Protein AF-A0A517XNR8-F1 (afdb_monomer_lite)

Radius of gyration: 15.18 Å; chains: 1; bounding box: 36×27×41 Å

Sequence (69 aa):
MENPPGASNVVHTHPHCFLSGVYHVAAEPDAGAPFFLDPRPAAVVMPPPLTAPNLWTFEKVPYPRGRAV

pLDDT: mean 83.9, std 11.46, range [40.56, 97.19]

Secondary structure (DSSP, 8-state):
----TT--PPS---TT-S------S---TTPPPPEEE-S-HHHHHSPPPPSS--TTT-SEEE---PPP-

Structure (mmCIF, N/CA/C/O backbone):
data_AF-A0A517XNR8-F1
#
_entry.id   AF-A0A517XNR8-F1
#
loop_
_atom_site.group_PDB
_atom_site.id
_atom_site.type_symbol
_atom_site.label_atom_id
_atom_site.label_alt_id
_atom_site.label_comp_id
_atom_site.label_asym_id
_atom_site.label_entity_id
_atom_site.label_seq_id
_atom_site.pdbx_PDB_ins_code
_atom_site.Cartn_x
_atom_site.Cartn_y
_atom_site.Cartn_z
_atom_site.occupancy
_atom_site.B_iso_or_equiv
_atom_site.auth_seq_id
_atom_site.auth_comp_id
_atom_site.auth_asym_id
_atom_site.auth_atom_id
_atom_site.pdbx_PDB_model_num
ATOM 1 N N . MET A 1 1 ? -2.775 -3.959 17.826 1.00 53.84 1 MET A N 1
ATOM 2 C CA . MET A 1 1 ? -2.352 -2.587 18.165 1.00 53.84 1 MET A CA 1
ATOM 3 C C . MET A 1 1 ? -3.268 -1.655 17.408 1.00 53.84 1 MET A C 1
ATOM 5 O O . MET A 1 1 ? -3.423 -1.831 16.206 1.00 53.84 1 MET A O 1
ATOM 9 N N . GLU A 1 2 ? -3.948 -0.773 18.121 1.00 77.88 2 GLU A N 1
ATOM 10 C CA . GLU A 1 2 ? -4.846 0.220 17.531 1.00 77.88 2 GLU A CA 1
ATOM 11 C C . GLU A 1 2 ? -3.996 1.377 16.995 1.00 77.88 2 GLU A C 1
ATOM 13 O O . GLU A 1 2 ? -2.974 1.707 17.599 1.00 77.88 2 GLU A O 1
ATOM 18 N N . ASN A 1 3 ? -4.360 1.947 15.844 1.00 84.50 3 ASN A N 1
ATOM 19 C CA . ASN A 1 3 ? -3.626 3.063 15.243 1.00 84.50 3 ASN A CA 1
ATOM 20 C C . ASN A 1 3 ? -4.156 4.373 15.856 1.00 84.50 3 ASN A C 1
ATOM 22 O O . ASN A 1 3 ? -5.292 4.737 15.544 1.00 84.50 3 ASN A O 1
ATOM 26 N N . PRO A 1 4 ? -3.403 5.079 16.725 1.00 87.56 4 PRO A N 1
ATOM 27 C CA . PRO A 1 4 ? -3.870 6.345 17.279 1.00 87.56 4 PRO A CA 1
ATOM 28 C C . PRO A 1 4 ? -3.939 7.437 16.196 1.00 87.56 4 PRO A C 1
ATOM 30 O O . PRO A 1 4 ? -3.349 7.282 15.121 1.00 87.56 4 PRO A O 1
ATOM 33 N N . PRO A 1 5 ? -4.620 8.566 16.462 1.00 87.94 5 PRO A N 1
ATOM 34 C CA . PRO A 1 5 ? -4.674 9.687 15.528 1.00 87.94 5 PRO A CA 1
ATOM 35 C C . PRO A 1 5 ? -3.278 10.128 15.067 1.00 87.94 5 PRO A C 1
ATOM 37 O O . PRO A 1 5 ? -2.376 10.331 15.879 1.00 87.94 5 PRO A O 1
ATOM 40 N N . GLY A 1 6 ? -3.098 10.252 13.750 1.00 88.19 6 GLY A N 1
ATOM 41 C CA . GLY A 1 6 ? -1.816 10.603 13.128 1.00 88.19 6 GLY A CA 1
ATOM 42 C C . GLY A 1 6 ? -0.819 9.447 12.974 1.00 88.19 6 GLY A C 1
ATOM 43 O O . GLY A 1 6 ? 0.240 9.644 12.378 1.00 88.19 6 GLY A O 1
ATOM 44 N N . ALA A 1 7 ? -1.132 8.240 13.455 1.00 90.75 7 ALA A N 1
ATOM 45 C CA . ALA A 1 7 ? -0.282 7.076 13.234 1.00 90.75 7 ALA A CA 1
ATOM 46 C C . ALA A 1 7 ? -0.295 6.628 11.769 1.00 90.75 7 ALA A C 1
ATOM 48 O O . ALA A 1 7 ? -1.299 6.715 11.059 1.00 90.75 7 ALA A O 1
ATOM 49 N N . SER A 1 8 ? 0.839 6.099 11.319 1.00 90.94 8 SER A N 1
ATOM 50 C CA . SER A 1 8 ? 0.992 5.546 9.978 1.00 90.94 8 SER A CA 1
ATOM 51 C C . SER A 1 8 ? 1.967 4.377 9.987 1.00 90.94 8 SER A C 1
ATOM 53 O O . SER A 1 8 ? 2.818 4.258 10.868 1.00 90.94 8 SER A O 1
ATOM 55 N N . ASN A 1 9 ? 1.829 3.508 8.989 1.00 91.06 9 ASN A N 1
ATOM 56 C CA . ASN A 1 9 ? 2.788 2.443 8.741 1.00 91.06 9 ASN A CA 1
ATOM 57 C C . ASN A 1 9 ? 3.835 2.917 7.733 1.00 91.06 9 ASN A C 1
ATOM 59 O O . ASN A 1 9 ? 3.518 3.634 6.782 1.00 91.06 9 ASN A O 1
ATOM 63 N N . VAL A 1 10 ? 5.071 2.459 7.912 1.00 92.94 10 VAL A N 1
ATOM 64 C CA . VAL A 1 10 ? 6.138 2.633 6.921 1.00 92.94 10 VAL A CA 1
ATOM 65 C C . VAL A 1 10 ? 5.896 1.678 5.751 1.00 92.94 10 VAL A C 1
ATOM 67 O O . VAL A 1 10 ? 5.318 0.605 5.924 1.00 92.94 10 VAL A O 1
ATOM 70 N N . VAL A 1 11 ? 6.338 2.051 4.553 1.00 92.81 11 VAL A N 1
ATOM 71 C CA . VAL A 1 11 ? 6.345 1.158 3.387 1.00 92.81 11 VAL A CA 1
ATOM 72 C C . VAL A 1 11 ? 7.226 -0.057 3.689 1.00 92.81 11 VAL A C 1
ATOM 74 O O . VAL A 1 11 ? 8.399 0.095 4.020 1.00 92.81 11 VAL A O 1
ATOM 77 N N . HIS A 1 12 ? 6.668 -1.263 3.586 1.00 94.69 12 HIS A N 1
ATOM 78 C CA . HIS A 1 12 ? 7.378 -2.503 3.896 1.00 94.69 12 HIS A CA 1
ATOM 79 C C . HIS A 1 12 ? 6.826 -3.689 3.094 1.00 94.69 12 HIS A C 1
ATOM 81 O O . HIS A 1 12 ? 5.767 -3.607 2.474 1.00 94.69 12 HIS A O 1
ATOM 87 N N . THR A 1 13 ? 7.559 -4.801 3.125 1.00 94.69 13 THR A N 1
ATOM 88 C CA . THR A 1 13 ? 7.138 -6.105 2.593 1.00 94.69 13 THR A CA 1
ATOM 89 C C . THR A 1 13 ? 7.095 -7.131 3.726 1.00 94.69 13 THR A C 1
ATOM 91 O O . THR A 1 13 ? 7.590 -6.859 4.821 1.00 94.69 13 THR A O 1
ATOM 94 N N . HIS A 1 14 ? 6.477 -8.294 3.495 1.00 95.81 14 HIS A N 1
ATOM 95 C CA . HIS A 1 14 ? 6.405 -9.403 4.459 1.00 95.81 14 HIS A CA 1
ATOM 96 C C . HIS A 1 14 ? 7.285 -10.562 3.961 1.00 95.81 14 HIS A C 1
ATOM 98 O O . HIS A 1 14 ? 6.832 -11.346 3.123 1.00 95.81 14 HIS A O 1
ATOM 104 N N . PRO A 1 15 ? 8.555 -10.665 4.405 1.00 96.12 15 PRO A N 1
ATOM 105 C CA . PRO A 1 15 ? 9.457 -11.718 3.949 1.00 96.12 15 PRO A CA 1
ATOM 106 C C . PRO A 1 15 ? 8.928 -13.108 4.313 1.00 96.12 15 PRO A C 1
ATOM 108 O O . PRO A 1 15 ? 8.359 -13.298 5.384 1.00 96.12 15 PRO A O 1
ATOM 111 N N . HIS A 1 16 ? 9.160 -14.089 3.438 1.00 97.19 16 HIS A N 1
ATOM 112 C CA . HIS A 1 16 ? 8.755 -15.493 3.625 1.00 97.19 16 HIS A CA 1
ATOM 113 C C . HIS A 1 16 ? 7.235 -15.750 3.678 1.00 97.19 16 HIS A C 1
ATOM 115 O O . HIS A 1 16 ? 6.815 -16.856 4.015 1.00 97.19 16 HIS A O 1
ATOM 121 N N . CYS A 1 17 ? 6.406 -14.777 3.292 1.00 96.25 17 CYS A N 1
ATOM 122 C CA . CYS A 1 17 ? 4.963 -14.951 3.135 1.00 96.25 17 CYS A CA 1
ATOM 123 C C . CYS A 1 17 ? 4.585 -15.059 1.649 1.00 96.25 17 CYS A C 1
ATOM 125 O O . CYS A 1 17 ? 5.054 -14.272 0.831 1.00 96.25 17 CYS A O 1
ATOM 127 N N . PHE A 1 18 ? 3.708 -16.008 1.300 1.00 96.69 18 PHE A N 1
ATOM 128 C CA . PHE A 1 18 ? 3.155 -16.116 -0.060 1.00 96.69 18 PHE A CA 1
ATOM 129 C C . PHE A 1 18 ? 2.042 -15.089 -0.323 1.00 96.69 18 PHE A C 1
ATOM 131 O O . PHE A 1 18 ? 1.940 -14.548 -1.420 1.00 96.69 18 PHE A O 1
ATOM 138 N N . LEU A 1 19 ? 1.217 -14.807 0.690 1.00 95.12 19 LEU A N 1
ATOM 139 C CA . LEU A 1 19 ? 0.108 -13.858 0.622 1.00 95.12 19 LEU A CA 1
ATOM 140 C C . LEU A 1 19 ? 0.013 -13.087 1.939 1.00 95.12 19 LEU A C 1
ATOM 142 O O . LEU A 1 19 ? 0.108 -13.679 3.014 1.00 95.12 19 LEU A O 1
ATOM 146 N N . SER A 1 20 ? -0.213 -11.780 1.843 1.00 94.56 20 SER A N 1
ATOM 147 C CA . SER A 1 20 ? -0.536 -10.906 2.967 1.00 94.56 20 SER A CA 1
ATOM 148 C C . SER A 1 20 ? -1.863 -10.189 2.713 1.00 94.56 20 SER A C 1
ATOM 150 O O . SER A 1 20 ? -2.285 -10.002 1.572 1.00 94.56 20 SE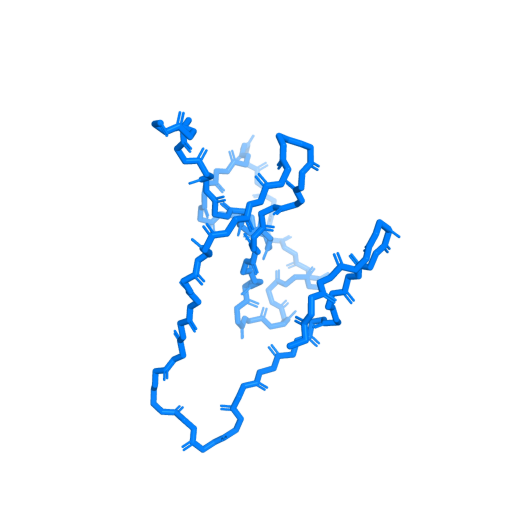R A O 1
ATOM 152 N N . GLY A 1 21 ? -2.553 -9.819 3.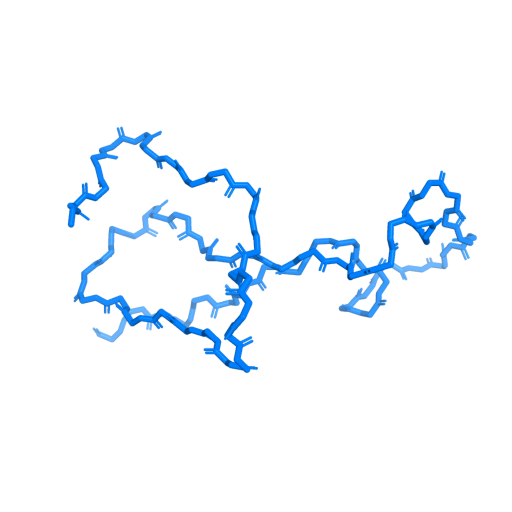790 1.00 91.38 21 GLY A N 1
ATOM 153 C CA . GLY A 1 21 ? -3.859 -9.173 3.721 1.00 91.38 21 GLY A CA 1
ATOM 154 C C . GLY A 1 21 ? -4.187 -8.428 5.006 1.00 91.38 21 GLY A C 1
ATOM 155 O O . GLY A 1 21 ? -3.557 -8.645 6.041 1.00 91.38 21 GLY A O 1
ATOM 156 N N . VAL A 1 22 ? -5.171 -7.535 4.928 1.00 89.56 22 VAL A N 1
ATOM 157 C CA . VAL A 1 22 ? -5.652 -6.753 6.071 1.00 89.56 22 VAL A CA 1
ATOM 158 C C . VAL A 1 22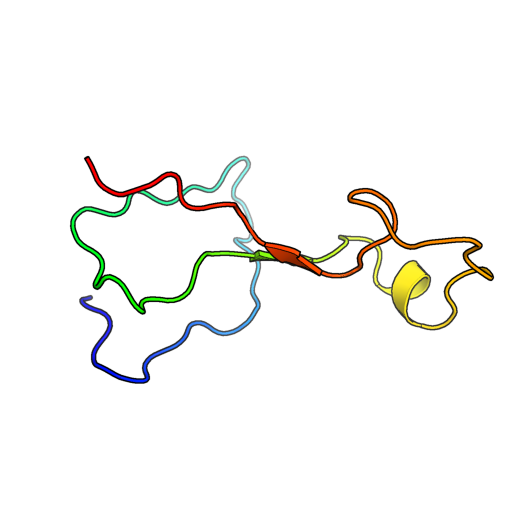 ? -7.174 -6.818 6.114 1.00 89.56 22 VAL A C 1
ATOM 160 O O . VAL A 1 22 ? -7.828 -6.810 5.072 1.00 89.56 22 VAL A O 1
ATOM 163 N N . TYR A 1 23 ? -7.735 -6.847 7.318 1.00 88.25 23 TYR A N 1
ATOM 164 C CA . TYR A 1 23 ? -9.168 -6.713 7.549 1.00 88.25 23 TYR A CA 1
ATOM 165 C C . TYR A 1 23 ? -9.392 -5.585 8.554 1.00 88.25 23 TYR A C 1
ATOM 167 O O . TYR A 1 23 ? -8.885 -5.634 9.676 1.00 88.25 23 TYR A O 1
ATOM 175 N N . HIS A 1 24 ? -10.109 -4.542 8.139 1.00 85.81 24 HIS A N 1
ATOM 176 C CA . HIS A 1 24 ? -10.413 -3.402 8.999 1.00 85.81 24 HIS A CA 1
ATOM 177 C C . HIS A 1 24 ? -11.647 -3.713 9.850 1.00 85.81 24 HIS A C 1
ATOM 179 O O . HIS A 1 24 ? -12.732 -3.900 9.312 1.00 85.81 24 HIS A O 1
ATOM 185 N N . VAL A 1 25 ? -11.476 -3.749 11.173 1.00 87.88 25 VAL A N 1
ATOM 186 C CA . VAL A 1 25 ? -12.586 -3.933 12.129 1.00 87.88 25 VAL A CA 1
ATOM 187 C C . VAL A 1 25 ? -13.330 -2.616 12.365 1.00 87.88 25 VAL A C 1
ATOM 189 O O . VAL A 1 25 ? -14.554 -2.593 12.409 1.00 87.88 25 VAL A O 1
ATOM 192 N N . ALA A 1 26 ? -12.583 -1.518 12.480 1.00 85.12 26 ALA A N 1
ATOM 193 C CA . ALA A 1 26 ? -13.088 -0.157 12.586 1.00 85.12 26 ALA A CA 1
ATOM 194 C C . ALA A 1 26 ? -12.088 0.795 11.918 1.00 85.12 26 ALA A C 1
ATOM 196 O O . ALA A 1 26 ? -10.879 0.543 11.930 1.00 85.12 26 ALA A O 1
ATOM 197 N N . ALA A 1 27 ? -12.587 1.867 11.309 1.00 84.62 27 ALA A N 1
ATOM 198 C CA . ALA A 1 27 ? -11.766 2.920 10.730 1.00 84.62 27 ALA A CA 1
ATOM 199 C C . ALA A 1 27 ? -12.569 4.220 10.689 1.00 84.62 27 ALA A C 1
ATOM 201 O O . ALA A 1 27 ? -13.693 4.225 10.187 1.00 84.62 27 ALA A O 1
ATOM 202 N N . GLU A 1 28 ? -11.973 5.310 11.167 1.00 84.94 28 GLU A N 1
ATOM 203 C CA . GLU A 1 28 ? -12.591 6.634 11.089 1.00 84.94 28 GLU A CA 1
ATOM 204 C C . GLU A 1 28 ? -12.859 7.048 9.624 1.00 84.94 28 GLU A C 1
ATOM 206 O O . GLU A 1 28 ? -12.185 6.562 8.692 1.00 84.94 28 GLU A O 1
ATOM 211 N N . PRO A 1 29 ? -13.839 7.940 9.380 1.00 83.12 29 PRO A N 1
ATOM 212 C CA . PRO A 1 29 ? -14.164 8.417 8.036 1.00 83.12 29 PRO A CA 1
ATOM 213 C C . PRO A 1 29 ? -12.965 9.023 7.296 1.00 83.12 29 PRO A C 1
ATOM 215 O O . PRO A 1 29 ? -12.836 8.846 6.087 1.00 83.12 29 PRO A O 1
ATOM 218 N N . ASP A 1 30 ? -12.064 9.684 8.021 1.00 83.19 30 ASP A N 1
ATOM 219 C CA . ASP A 1 30 ? -10.855 10.336 7.515 1.00 83.19 30 ASP A CA 1
ATOM 220 C C . ASP A 1 30 ? -9.597 9.450 7.585 1.00 83.19 30 ASP A C 1
ATOM 222 O O . ASP A 1 30 ? -8.512 9.879 7.186 1.00 83.19 30 ASP A O 1
ATOM 226 N N . ALA A 1 31 ? -9.721 8.193 8.030 1.00 84.75 31 ALA A N 1
ATOM 227 C CA . ALA A 1 31 ? -8.595 7.268 8.058 1.00 84.75 31 ALA A CA 1
ATOM 228 C C . ALA A 1 31 ? -8.007 7.049 6.646 1.00 84.75 31 ALA A C 1
ATOM 230 O O . ALA A 1 31 ? -8.711 6.979 5.633 1.00 84.75 31 ALA A O 1
ATOM 231 N N . GLY A 1 32 ? -6.688 6.899 6.557 1.00 84.06 32 GLY A N 1
ATOM 232 C CA . GLY A 1 32 ? -6.038 6.559 5.291 1.00 84.06 32 GLY A CA 1
ATOM 233 C C . GLY A 1 32 ? -6.487 5.194 4.753 1.00 84.06 32 GLY A C 1
ATOM 234 O O . GLY A 1 32 ? -6.904 4.312 5.504 1.00 84.06 32 GLY A O 1
ATOM 235 N N . ALA A 1 33 ? -6.373 5.003 3.439 1.00 85.62 33 ALA A N 1
ATOM 236 C CA . ALA A 1 33 ? -6.493 3.690 2.813 1.00 85.62 33 ALA A CA 1
ATOM 237 C C . ALA A 1 33 ? -5.102 3.061 2.614 1.00 85.62 33 ALA A C 1
ATOM 239 O O . ALA A 1 33 ? -4.132 3.800 2.395 1.00 85.62 33 ALA A O 1
ATOM 240 N N . PRO A 1 34 ? -4.976 1.720 2.647 1.00 89.81 34 PRO A N 1
ATOM 241 C CA . PRO A 1 34 ? -3.747 1.077 2.209 1.00 89.81 34 PRO A CA 1
ATOM 242 C C . PRO A 1 34 ? -3.472 1.432 0.744 1.00 89.81 34 PRO A C 1
ATOM 244 O O . PRO A 1 34 ? -4.386 1.632 -0.060 1.00 89.81 34 PRO A O 1
ATOM 247 N N . PHE A 1 35 ? -2.195 1.516 0.399 1.00 91.19 35 PHE A N 1
ATOM 248 C CA . PHE A 1 35 ? -1.751 1.727 -0.969 1.00 91.19 35 PHE A CA 1
ATOM 249 C C . PHE A 1 35 ? -0.662 0.727 -1.315 1.00 91.19 35 PHE A C 1
ATOM 251 O O . PHE A 1 35 ? 0.053 0.240 -0.439 1.00 91.19 35 PHE A O 1
ATOM 258 N N . PHE A 1 36 ? -0.524 0.471 -2.606 1.00 90.62 36 PHE A N 1
ATOM 259 C CA . PHE A 1 36 ? 0.480 -0.422 -3.155 1.00 90.62 36 PHE A CA 1
ATOM 260 C C . PHE A 1 36 ? 1.418 0.376 -4.049 1.00 90.62 36 PHE A C 1
ATOM 262 O O . PHE A 1 36 ? 0.980 1.295 -4.744 1.00 90.62 36 PHE A O 1
ATOM 269 N N . LEU A 1 37 ? 2.705 0.049 -3.984 1.00 90.44 37 LEU A N 1
ATOM 270 C CA . LEU A 1 37 ? 3.724 0.628 -4.851 1.00 90.44 37 LEU A CA 1
ATOM 271 C C . LEU A 1 37 ? 4.027 -0.325 -6.007 1.00 90.44 37 LEU A C 1
ATOM 273 O O . LEU A 1 37 ? 3.952 -1.544 -5.832 1.00 90.44 37 LEU A O 1
ATOM 277 N N . ASP A 1 38 ? 4.395 0.231 -7.160 1.00 88.88 38 ASP A N 1
ATOM 278 C CA . ASP A 1 38 ? 4.912 -0.530 -8.293 1.00 88.88 38 ASP A CA 1
ATOM 279 C C . ASP A 1 38 ? 6.110 -1.372 -7.814 1.00 88.88 38 ASP A C 1
ATOM 281 O O . ASP A 1 38 ? 7.093 -0.821 -7.306 1.00 88.88 38 ASP A O 1
ATOM 285 N N . PRO A 1 39 ? 6.064 -2.707 -7.959 1.00 88.12 39 PRO A N 1
ATOM 286 C CA . PRO A 1 39 ? 7.137 -3.582 -7.502 1.00 88.12 39 PRO A CA 1
ATOM 287 C C . PRO A 1 39 ? 8.421 -3.464 -8.338 1.00 88.12 39 PRO A C 1
ATOM 289 O O . PRO A 1 39 ? 9.362 -4.216 -8.091 1.00 88.12 39 PRO A O 1
ATOM 292 N N . ARG A 1 40 ? 8.476 -2.576 -9.341 1.00 86.56 40 ARG A N 1
ATOM 293 C CA . ARG A 1 40 ? 9.621 -2.336 -10.230 1.00 86.56 40 ARG A CA 1
ATOM 294 C C . ARG A 1 40 ? 10.293 -0.994 -9.885 1.00 86.56 40 ARG A C 1
ATOM 296 O O . ARG A 1 40 ? 10.000 0.009 -10.534 1.00 86.56 40 ARG A O 1
ATOM 303 N N . PRO A 1 41 ? 11.269 -0.942 -8.958 1.00 72.88 41 PRO A N 1
ATOM 304 C CA . PRO A 1 41 ? 11.871 0.321 -8.516 1.00 72.88 41 PRO A CA 1
ATOM 305 C C . PRO A 1 41 ? 12.492 1.133 -9.661 1.00 72.88 41 PRO A C 1
ATOM 307 O O . PRO A 1 41 ? 12.405 2.355 -9.688 1.00 72.88 41 PRO A O 1
ATOM 310 N N . ALA A 1 42 ? 13.080 0.453 -10.652 1.00 69.81 42 ALA A N 1
ATOM 311 C CA . ALA A 1 42 ? 13.699 1.099 -11.808 1.00 69.81 42 ALA A CA 1
ATOM 312 C C . ALA A 1 42 ? 12.688 1.805 -12.732 1.00 69.81 42 ALA A C 1
ATOM 314 O O . ALA A 1 42 ? 13.047 2.788 -13.376 1.00 69.81 42 ALA A O 1
ATOM 315 N N . ALA A 1 43 ? 11.431 1.345 -12.779 1.00 72.81 43 ALA A N 1
ATOM 316 C CA . ALA A 1 43 ? 10.384 1.968 -13.594 1.00 72.81 43 ALA A CA 1
ATOM 317 C C . ALA A 1 43 ? 9.993 3.364 -13.078 1.00 72.81 43 ALA A C 1
ATOM 319 O O . ALA A 1 43 ? 9.464 4.177 -13.832 1.00 72.81 43 ALA A O 1
ATOM 320 N N . VAL A 1 44 ? 10.285 3.639 -11.806 1.00 73.50 44 VAL A N 1
ATOM 321 C CA . VAL A 1 44 ? 9.933 4.880 -11.113 1.00 73.50 44 VAL A CA 1
ATOM 322 C C . VAL A 1 44 ? 11.021 5.950 -11.261 1.00 73.50 44 VAL A C 1
ATOM 324 O O . VAL A 1 44 ? 10.729 7.140 -11.227 1.00 73.50 44 VAL A O 1
ATOM 327 N N . VAL A 1 45 ? 12.281 5.551 -11.471 1.00 83.06 45 VAL A N 1
ATOM 328 C CA . VAL A 1 45 ? 13.415 6.490 -11.574 1.00 83.06 45 VAL A CA 1
ATOM 329 C C . VAL A 1 45 ? 13.367 7.302 -12.870 1.00 83.06 45 VAL A C 1
ATOM 331 O O . VAL A 1 45 ? 13.666 8.494 -12.869 1.00 83.06 45 VAL A O 1
ATOM 334 N N . MET A 1 46 ? 13.001 6.662 -13.983 1.00 83.69 46 MET A N 1
ATOM 335 C CA . MET A 1 46 ? 12.891 7.304 -15.294 1.00 83.69 46 MET A CA 1
ATOM 336 C C . MET A 1 46 ? 11.655 6.767 -16.022 1.00 83.69 46 MET A C 1
ATOM 338 O O . MET A 1 46 ? 11.775 5.892 -16.885 1.00 83.69 46 MET A O 1
ATOM 342 N N . PRO A 1 47 ? 10.453 7.238 -15.651 1.00 80.06 47 PRO A N 1
ATOM 343 C CA . PRO A 1 47 ? 9.234 6.789 -16.295 1.00 80.06 47 PRO A CA 1
ATOM 344 C C . PRO A 1 47 ? 9.205 7.265 -17.757 1.00 80.06 47 PRO A C 1
ATOM 346 O O . PRO A 1 47 ? 9.654 8.376 -18.062 1.00 80.06 47 PRO A O 1
ATOM 349 N N . PRO A 1 48 ? 8.668 6.452 -18.682 1.00 82.19 48 PRO A N 1
ATOM 350 C CA . PRO A 1 48 ? 8.451 6.893 -20.052 1.00 82.19 48 PRO A CA 1
ATOM 351 C C . PRO A 1 48 ? 7.448 8.059 -20.088 1.00 82.19 48 PRO A C 1
ATOM 353 O O . PRO A 1 48 ? 6.604 8.175 -19.194 1.00 82.19 48 PRO A O 1
ATOM 356 N N . PRO A 1 49 ? 7.492 8.916 -21.123 1.00 86.94 49 PRO A N 1
ATOM 357 C CA . PRO A 1 49 ? 6.519 9.989 -21.278 1.00 86.94 49 PRO A CA 1
ATOM 358 C C . PRO A 1 49 ? 5.101 9.412 -21.368 1.00 86.94 49 PRO A C 1
ATOM 360 O O . PRO A 1 49 ? 4.813 8.548 -22.197 1.00 86.94 49 PRO A O 1
ATOM 363 N N . LEU A 1 50 ? 4.215 9.901 -20.503 1.00 87.19 50 LEU A N 1
ATOM 364 C CA . LEU A 1 50 ? 2.815 9.492 -20.443 1.00 87.19 50 LEU A CA 1
ATOM 365 C C . LEU A 1 50 ? 1.944 10.540 -21.133 1.00 87.19 50 LEU A C 1
ATOM 367 O O . LEU A 1 50 ? 2.061 11.730 -20.852 1.00 87.19 50 LEU A O 1
ATOM 371 N N . THR A 1 51 ? 1.023 10.104 -21.991 1.00 89.94 51 THR A N 1
ATOM 372 C CA . THR A 1 51 ? -0.005 10.995 -22.554 1.00 89.94 51 THR A CA 1
ATOM 373 C C . THR A 1 51 ? -1.034 11.392 -21.493 1.00 89.94 51 THR A C 1
ATOM 375 O O . THR A 1 51 ? -1.465 12.539 -21.447 1.00 89.94 51 THR A O 1
ATOM 378 N N . ALA A 1 52 ? -1.417 10.445 -20.631 1.00 89.38 52 ALA A N 1
ATOM 379 C CA . ALA A 1 52 ? -2.277 10.664 -19.474 1.00 89.38 52 ALA A CA 1
ATOM 380 C C . ALA A 1 52 ? -2.056 9.549 -18.433 1.00 89.38 52 ALA A C 1
ATOM 382 O O . ALA A 1 52 ? -1.815 8.401 -18.823 1.00 89.38 52 ALA A O 1
ATOM 383 N N . PRO A 1 53 ? -2.152 9.849 -17.126 1.00 84.94 53 PRO A N 1
ATOM 384 C CA . PRO A 1 53 ? -2.035 8.838 -16.087 1.00 84.94 53 PRO A CA 1
ATOM 385 C C . PRO A 1 53 ? -3.291 7.956 -16.001 1.00 84.94 53 PRO A C 1
ATOM 387 O O . PRO A 1 53 ? -4.416 8.419 -16.186 1.00 84.94 53 PRO A O 1
ATOM 390 N N . ASN A 1 54 ? -3.102 6.678 -15.683 1.00 85.88 54 ASN A N 1
ATOM 391 C CA . ASN A 1 54 ? -4.153 5.703 -15.404 1.00 85.88 54 ASN A CA 1
ATOM 392 C C . ASN A 1 54 ? -3.679 4.682 -14.349 1.00 85.88 54 ASN A C 1
ATOM 394 O O . ASN A 1 54 ? -2.525 4.715 -13.924 1.00 85.88 54 ASN A O 1
ATOM 398 N N . LEU A 1 55 ? -4.555 3.755 -13.941 1.00 81.69 55 LEU A N 1
ATOM 399 C CA . LEU A 1 55 ? -4.271 2.746 -12.903 1.00 81.69 55 LEU A CA 1
ATOM 400 C C . LEU A 1 55 ? -2.987 1.929 -13.135 1.00 81.69 55 LEU A C 1
ATOM 402 O O . LEU A 1 55 ? -2.387 1.474 -12.169 1.00 81.69 55 LEU A O 1
ATOM 406 N N . TRP A 1 56 ? -2.557 1.761 -14.385 1.00 79.50 56 TRP A N 1
ATOM 407 C CA . TRP A 1 56 ? -1.388 0.963 -14.765 1.00 79.50 56 TRP 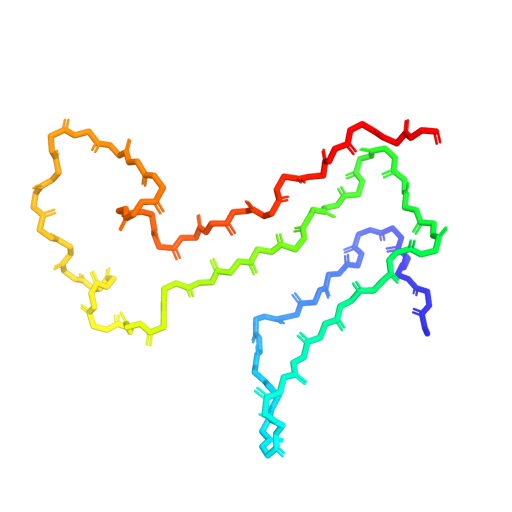A CA 1
ATOM 408 C C . TRP A 1 56 ? -0.096 1.771 -14.869 1.00 79.50 56 TRP A C 1
ATOM 410 O O . TRP A 1 56 ? 0.980 1.194 -14.996 1.00 79.50 56 TRP A O 1
ATOM 420 N N . THR A 1 57 ? -0.195 3.100 -14.862 1.00 83.56 57 THR A N 1
ATOM 421 C CA . THR A 1 57 ? 0.958 3.999 -14.994 1.00 83.56 57 THR A CA 1
ATOM 422 C C . THR A 1 57 ? 1.324 4.673 -13.677 1.00 83.56 57 THR A C 1
ATOM 424 O O . THR A 1 57 ? 2.325 5.379 -13.619 1.00 83.56 57 THR A O 1
ATOM 427 N N . PHE A 1 58 ? 0.502 4.523 -12.636 1.00 85.31 58 PHE A N 1
ATOM 428 C CA . PHE A 1 58 ?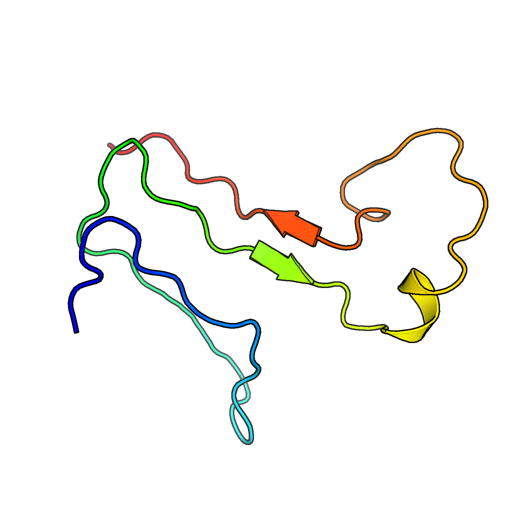 0.797 5.076 -11.321 1.00 85.31 58 PHE A CA 1
ATOM 429 C C . PHE A 1 58 ? 1.833 4.225 -10.590 1.00 85.31 58 PHE A C 1
ATOM 431 O O . PHE A 1 58 ? 1.669 3.018 -10.449 1.00 85.31 58 PHE A O 1
ATOM 438 N N . GLU A 1 59 ? 2.845 4.888 -10.033 1.00 88.00 59 GLU A N 1
ATOM 439 C CA . GLU A 1 59 ? 3.752 4.281 -9.056 1.00 88.00 59 GLU A CA 1
ATOM 440 C C . GLU A 1 59 ? 2.989 3.825 -7.808 1.00 88.00 59 GLU A C 1
ATOM 442 O O . GLU A 1 59 ? 3.253 2.756 -7.274 1.00 88.00 59 GLU A O 1
ATOM 447 N N . LYS A 1 60 ? 2.043 4.643 -7.334 1.00 88.75 60 LYS A N 1
ATOM 448 C CA . LYS A 1 60 ? 1.273 4.403 -6.115 1.00 88.75 60 LYS A CA 1
ATOM 449 C C . LYS A 1 60 ? -0.202 4.243 -6.450 1.00 88.75 60 LYS A C 1
ATOM 451 O O . LYS A 1 60 ? -0.849 5.198 -6.875 1.00 88.75 60 LYS A O 1
ATOM 456 N N . VAL A 1 61 ? -0.747 3.064 -6.174 1.00 88.38 61 VAL A N 1
ATOM 457 C CA . VAL A 1 61 ? -2.164 2.754 -6.375 1.00 88.38 61 VAL A CA 1
ATOM 458 C C . VAL A 1 61 ? -2.855 2.670 -5.010 1.00 88.38 61 VAL A C 1
ATOM 460 O O . VAL A 1 61 ? -2.581 1.741 -4.243 1.00 88.38 61 VAL A O 1
ATOM 463 N N . PRO A 1 62 ? -3.725 3.635 -4.651 1.00 85.69 62 PRO A N 1
ATOM 464 C CA . PRO A 1 62 ? -4.519 3.544 -3.433 1.00 85.69 62 PRO A CA 1
ATOM 465 C C . PRO A 1 62 ? -5.611 2.484 -3.596 1.00 85.69 62 PRO A C 1
ATOM 467 O O . PRO A 1 62 ? -6.265 2.408 -4.636 1.00 85.69 62 PRO A O 1
ATOM 470 N N . TYR A 1 63 ? -5.846 1.691 -2.555 1.00 84.00 63 TYR A N 1
ATOM 471 C CA . TYR A 1 63 ? -7.006 0.812 -2.519 1.00 84.00 63 TYR A CA 1
ATOM 472 C C . TYR A 1 63 ? -8.264 1.651 -2.244 1.00 84.00 63 TYR A C 1
ATOM 474 O O . TYR A 1 63 ? -8.324 2.326 -1.211 1.00 84.00 63 TYR A O 1
ATOM 482 N N . PRO A 1 64 ? -9.275 1.652 -3.129 1.00 73.56 64 PRO A N 1
ATOM 483 C CA . PRO A 1 64 ? -10.493 2.408 -2.885 1.00 73.56 64 PRO A CA 1
AT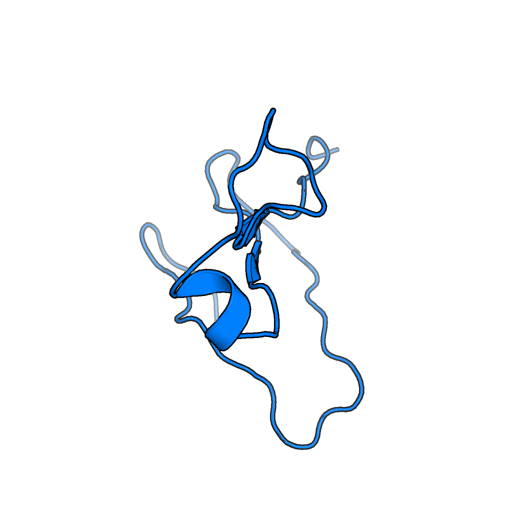OM 484 C C . PRO A 1 64 ? -11.249 1.778 -1.710 1.00 73.56 64 PRO A C 1
ATOM 486 O O . PRO A 1 64 ? -11.729 0.648 -1.799 1.00 73.56 64 PRO A O 1
ATOM 489 N N . ARG A 1 65 ? -11.387 2.507 -0.595 1.00 67.56 65 ARG A N 1
ATOM 490 C CA . ARG A 1 65 ? -12.358 2.123 0.436 1.00 67.56 65 ARG A CA 1
ATOM 491 C C . ARG A 1 65 ? -13.748 2.412 -0.127 1.00 67.56 65 ARG A C 1
ATOM 493 O O . ARG A 1 65 ? -14.097 3.568 -0.356 1.00 67.56 65 ARG A O 1
ATOM 500 N N . GLY A 1 66 ? -14.528 1.362 -0.384 1.00 61.62 66 GLY A N 1
ATOM 501 C CA . GLY A 1 66 ? -15.970 1.512 -0.569 1.00 61.62 66 GLY A CA 1
ATOM 502 C C . GLY A 1 66 ? -16.567 2.218 0.651 1.00 61.62 66 GLY A C 1
ATOM 503 O O . GLY A 1 66 ? -16.034 2.095 1.756 1.00 61.62 66 GLY A O 1
ATOM 504 N N . ARG A 1 67 ? -17.634 2.998 0.445 1.00 47.56 67 ARG A N 1
ATOM 505 C CA . ARG A 1 67 ? -18.355 3.691 1.522 1.00 47.56 67 ARG A CA 1
ATOM 506 C C . ARG A 1 67 ? -18.639 2.693 2.648 1.00 47.56 67 ARG A C 1
ATOM 508 O O . ARG A 1 67 ? -19.184 1.629 2.367 1.00 47.56 67 ARG A O 1
ATOM 515 N N . ALA A 1 68 ? -18.233 3.034 3.874 1.00 47.50 68 ALA A N 1
ATOM 516 C CA . ALA A 1 68 ? -18.595 2.269 5.061 1.00 47.50 68 ALA A CA 1
ATOM 517 C C . ALA A 1 68 ? -20.114 2.051 5.039 1.00 47.50 68 ALA A C 1
ATOM 519 O O . ALA A 1 68 ? -20.867 3.023 4.910 1.00 47.50 68 ALA A O 1
ATOM 520 N N . VAL A 1 69 ? -20.525 0.784 5.031 1.00 40.56 69 VAL A N 1
ATOM 521 C CA . VAL A 1 69 ? -21.915 0.386 5.279 1.00 40.56 69 VAL A CA 1
ATOM 522 C C . VAL A 1 69 ? -22.250 0.606 6.742 1.00 40.56 69 VAL A C 1
ATOM 524 O O . VAL A 1 69 ? -21.364 0.338 7.583 1.00 40.56 69 VAL A O 1
#

Foldseek 3Di:
DDAPPPRDDDDDDDPPDPDDDDDDPDDDPPGAFDKDADPDPVCVVDPDDDPDDDCVRDRIGGDDDDPDD

Organism: NCBI:txid2528023